Protein AF-X1V3V8-F1 (afdb_monomer_lite)

Organism: NCBI:txid412755

Sequence (177 aa):
MTIEHLKARINLYCPSCGARLSKTANFCPGCGKKIEKAVAKEKEQRRVRTLPVDPDTLDMISKYIDHGGPISINGKQILFGLTRERAWQIVKECAKRAGLGDLVNPETGRRHHVSPHKLRDAFAVHAVKLDDSGDGLRLLQEHLGHASFNTTAKYRKISGQESKEWYGKLWEDKDKP

Structure (mmCIF, N/CA/C/O backbone):
data_AF-X1V3V8-F1
#
_entry.id   AF-X1V3V8-F1
#
loop_
_atom_site.group_PDB
_atom_site.id
_atom_site.type_symbol
_atom_site.label_atom_id
_atom_site.label_alt_id
_atom_site.label_comp_id
_atom_site.label_asym_id
_atom_site.label_entity_id
_atom_site.label_seq_id
_atom_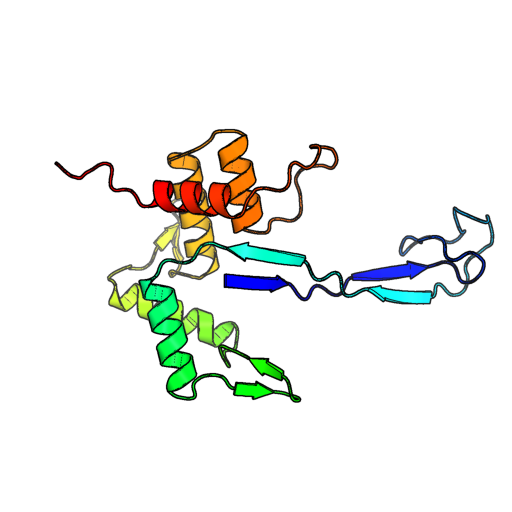site.pdbx_PDB_ins_code
_atom_site.Cartn_x
_atom_site.Cartn_y
_atom_site.Cartn_z
_atom_site.occupancy
_atom_site.B_iso_or_equiv
_atom_site.auth_seq_id
_atom_site.auth_comp_id
_atom_site.auth_asym_id
_atom_site.auth_atom_id
_atom_site.pdbx_PDB_model_num
ATOM 1 N N . MET A 1 1 ? -11.402 -3.093 -5.431 1.00 64.69 1 MET A N 1
ATOM 2 C CA . MET A 1 1 ? -11.134 -3.849 -4.183 1.00 64.69 1 MET A CA 1
ATOM 3 C C . MET A 1 1 ? -11.162 -2.895 -2.994 1.00 64.69 1 MET A C 1
ATOM 5 O O . MET A 1 1 ? -10.710 -1.763 -3.136 1.00 64.69 1 MET A O 1
ATOM 9 N N . THR A 1 2 ? -11.677 -3.326 -1.842 1.00 66.81 2 THR A N 1
ATOM 10 C CA . THR A 1 2 ? -11.728 -2.510 -0.618 1.00 66.81 2 THR A CA 1
ATOM 11 C C . THR A 1 2 ? -10.663 -2.983 0.367 1.00 66.81 2 THR A C 1
ATOM 13 O O . THR A 1 2 ? -10.635 -4.161 0.708 1.00 66.81 2 THR A O 1
ATOM 16 N N . ILE A 1 3 ? -9.786 -2.085 0.822 1.00 63.22 3 ILE A N 1
ATOM 17 C CA . ILE A 1 3 ? -8.770 -2.396 1.837 1.00 63.22 3 ILE A CA 1
ATOM 18 C C . ILE A 1 3 ? -9.195 -1.784 3.167 1.00 63.22 3 ILE A C 1
ATOM 20 O O . ILE A 1 3 ? -9.309 -0.561 3.294 1.00 63.22 3 ILE A O 1
ATOM 24 N N . GLU A 1 4 ? -9.383 -2.638 4.170 1.00 60.06 4 GLU A N 1
ATOM 25 C CA . GLU A 1 4 ? -9.671 -2.222 5.539 1.00 60.06 4 GLU A CA 1
ATOM 26 C C . GLU A 1 4 ? -8.379 -2.117 6.352 1.00 60.06 4 GLU A C 1
ATOM 28 O O . GLU A 1 4 ? -7.704 -3.107 6.634 1.00 60.06 4 GLU A O 1
ATOM 33 N N . HIS A 1 5 ? -8.024 -0.900 6.767 1.00 54.22 5 HIS A N 1
ATOM 34 C CA . HIS A 1 5 ? -6.960 -0.716 7.749 1.00 54.22 5 HIS A CA 1
ATOM 35 C C . HIS A 1 5 ? -7.533 -0.783 9.157 1.00 54.22 5 HIS A C 1
ATOM 37 O O . HIS A 1 5 ? -8.084 0.199 9.663 1.00 54.22 5 HIS A O 1
ATOM 43 N N . LEU A 1 6 ? -7.325 -1.921 9.813 1.00 52.41 6 LEU A N 1
ATOM 44 C CA . LEU A 1 6 ? -7.591 -2.094 11.236 1.00 52.41 6 LEU A CA 1
ATOM 45 C C . LEU A 1 6 ? -6.496 -1.382 12.043 1.00 52.41 6 LEU A C 1
ATOM 47 O O . LEU A 1 6 ? -5.531 -1.985 12.503 1.00 52.41 6 LEU A O 1
ATOM 51 N N . LYS A 1 7 ? -6.599 -0.056 12.170 1.00 51.25 7 LYS A N 1
ATOM 52 C CA . LYS A 1 7 ? -5.823 0.695 13.165 1.00 51.25 7 LYS A CA 1
ATOM 53 C C . LYS A 1 7 ? -6.728 1.001 14.345 1.00 51.25 7 LYS A C 1
ATOM 55 O O . LYS A 1 7 ? -7.543 1.922 14.289 1.00 51.25 7 LYS A O 1
ATOM 60 N N . ALA A 1 8 ? -6.539 0.259 15.428 1.00 53.94 8 ALA A N 1
ATOM 61 C CA . ALA A 1 8 ? -7.140 0.605 16.700 1.00 53.94 8 ALA A CA 1
ATOM 62 C C . ALA A 1 8 ? -6.487 1.895 17.214 1.00 53.94 8 ALA A C 1
ATOM 64 O O . ALA A 1 8 ? -5.275 1.961 17.437 1.00 53.94 8 ALA A O 1
ATOM 65 N N . ARG A 1 9 ? -7.276 2.967 17.342 1.00 60.09 9 ARG A N 1
ATOM 66 C CA . ARG A 1 9 ? -6.841 4.182 18.034 1.00 60.09 9 ARG A CA 1
ATOM 67 C C . ARG A 1 9 ? -7.543 4.225 19.378 1.00 60.09 9 ARG A C 1
ATOM 69 O O . ARG A 1 9 ? -8.763 4.366 19.454 1.00 60.09 9 ARG A O 1
ATOM 76 N N . ILE A 1 10 ? -6.748 4.146 20.436 1.00 68.69 10 ILE A N 1
ATOM 77 C CA . ILE A 1 10 ? -7.226 4.376 21.793 1.00 68.69 10 ILE A CA 1
ATOM 78 C C . ILE A 1 10 ? -7.418 5.882 21.952 1.00 68.69 10 ILE A C 1
ATOM 80 O O . ILE A 1 10 ? -6.457 6.651 21.894 1.00 68.69 10 ILE A O 1
ATOM 84 N N . ASN A 1 11 ? -8.668 6.304 22.120 1.00 78.38 11 ASN A N 1
ATOM 85 C CA . ASN A 1 11 ? -9.000 7.680 22.459 1.00 78.38 11 ASN A CA 1
ATOM 86 C C . ASN A 1 11 ? -9.349 7.739 23.945 1.00 78.38 11 ASN A C 1
ATOM 88 O O . ASN A 1 11 ? -10.189 6.977 24.420 1.00 78.38 11 ASN A O 1
ATOM 92 N N . LEU A 1 12 ? -8.700 8.646 24.670 1.00 84.19 12 LEU A N 1
ATOM 93 C CA . LEU A 1 12 ? -8.998 8.904 26.073 1.00 84.19 12 LEU A CA 1
ATOM 94 C C . LEU A 1 12 ? -10.114 9.942 26.172 1.00 84.19 12 LEU A C 1
ATOM 96 O O . LEU A 1 12 ? -10.113 10.930 25.432 1.00 84.19 12 LEU A O 1
ATOM 100 N N . TYR A 1 13 ? -11.051 9.719 27.087 1.00 85.19 13 TYR A N 1
ATOM 101 C CA . TYR A 1 13 ? -12.180 10.610 27.332 1.00 85.19 13 TYR A CA 1
ATOM 102 C C . TYR A 1 13 ? -12.341 10.911 28.823 1.00 85.19 13 TYR A C 1
ATOM 104 O O . TYR A 1 13 ? -12.041 10.079 29.684 1.00 85.19 13 TYR A O 1
ATOM 112 N N . CYS A 1 14 ? -12.815 12.120 29.123 1.00 85.06 14 CYS A N 1
ATOM 113 C CA . CYS A 1 14 ? -13.112 12.555 30.479 1.00 85.06 14 CYS A CA 1
ATOM 114 C C . CYS A 1 14 ? -14.337 11.802 31.025 1.00 85.06 14 CYS A C 1
ATOM 116 O O . CYS A 1 14 ? -15.390 11.857 30.388 1.00 85.06 14 CYS A O 1
ATOM 118 N N . PRO A 1 15 ? -14.262 11.185 32.218 1.00 83.75 15 PRO A N 1
ATOM 119 C CA . PRO A 1 15 ? -15.409 10.503 32.823 1.00 83.75 15 PRO A CA 1
ATOM 120 C C . PRO A 1 15 ? -16.572 11.440 33.166 1.00 83.75 15 PRO A C 1
ATOM 122 O O . PRO A 1 15 ? -17.719 11.019 33.170 1.00 83.75 15 PRO A O 1
ATOM 125 N N . SER A 1 16 ? -16.281 12.710 33.471 1.00 83.50 16 SER A N 1
ATOM 126 C CA . SER A 1 16 ? -17.303 13.672 33.908 1.00 83.50 16 SER A CA 1
ATOM 127 C C . SER A 1 16 ? -18.082 14.318 32.765 1.00 83.50 16 SER A C 1
ATOM 129 O O . SER A 1 16 ? -19.246 14.640 32.953 1.00 83.50 16 SER A O 1
ATOM 131 N N . CYS A 1 17 ? -17.455 14.576 31.615 1.00 87.06 17 CYS A N 1
ATOM 132 C CA . CYS A 1 17 ? -18.101 15.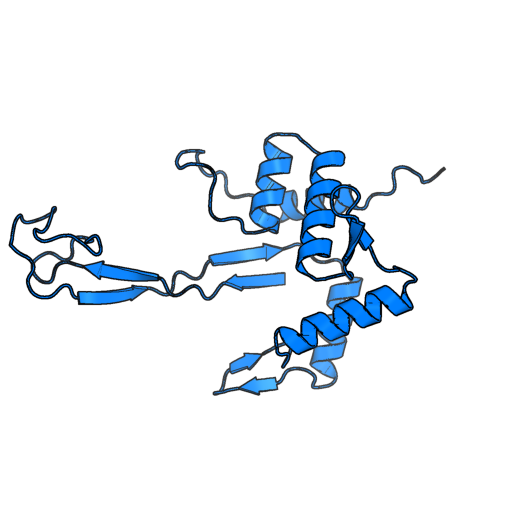327 30.528 1.00 87.06 17 CYS A CA 1
ATOM 133 C C . CYS A 1 17 ? -17.923 14.709 29.137 1.00 87.06 17 CYS A C 1
ATOM 135 O O . CYS A 1 17 ? -18.404 15.261 28.154 1.00 87.06 17 CYS A O 1
ATOM 137 N N . GLY A 1 18 ? -17.191 13.598 29.014 1.00 82.50 18 GLY A N 1
ATOM 138 C CA . GLY A 1 18 ? -16.952 12.944 27.728 1.00 82.50 18 GLY A CA 1
ATOM 139 C C . GLY A 1 18 ? -16.031 13.709 26.770 1.00 82.50 18 GLY A C 1
ATOM 140 O O . GLY A 1 18 ? -15.867 13.279 25.630 1.00 82.50 18 GLY A O 1
ATOM 141 N N . ALA A 1 19 ? -15.401 14.812 27.193 1.00 85.19 19 ALA A N 1
ATOM 142 C CA . ALA A 1 19 ? -14.431 15.531 26.367 1.00 85.19 19 ALA A CA 1
ATOM 143 C C . ALA A 1 19 ? -13.197 14.664 26.070 1.00 85.19 19 ALA A C 1
ATOM 145 O O . ALA A 1 19 ? -12.762 13.871 26.907 1.00 85.19 19 ALA A O 1
ATOM 146 N N . ARG A 1 20 ? -12.619 14.813 24.873 1.00 85.12 20 ARG A N 1
ATOM 147 C CA . ARG A 1 20 ? -11.421 14.066 24.464 1.00 85.12 20 ARG A CA 1
ATOM 148 C C . ARG A 1 20 ? -10.189 14.575 25.215 1.00 85.12 20 ARG A C 1
ATOM 150 O O . ARG A 1 20 ? -9.983 15.780 25.317 1.00 85.12 20 ARG A O 1
ATOM 157 N N . LEU A 1 21 ? -9.363 13.648 25.688 1.00 84.31 21 LEU A N 1
ATOM 158 C CA . LEU A 1 21 ? -8.165 13.919 26.477 1.00 84.31 21 LEU A CA 1
ATOM 159 C C . LEU A 1 21 ? -6.895 13.503 25.731 1.00 84.31 21 LEU A C 1
ATOM 161 O O . LEU A 1 21 ? -6.896 12.537 24.961 1.00 84.31 21 LEU A O 1
ATOM 165 N N . SER A 1 22 ? -5.800 14.223 25.978 1.00 79.81 22 SER A N 1
ATOM 166 C CA . SER A 1 22 ? -4.454 13.760 25.630 1.00 79.81 22 SER A CA 1
ATOM 167 C C . SER A 1 22 ? -3.967 12.736 26.665 1.00 79.81 22 SER A C 1
ATOM 169 O O . SER A 1 22 ? -4.497 12.658 27.773 1.00 79.81 22 SER A O 1
ATOM 171 N N . LYS A 1 23 ? -2.937 11.948 26.324 1.00 76.75 23 LYS A N 1
ATOM 172 C CA . LYS A 1 23 ? -2.336 10.967 27.253 1.00 76.75 23 LYS A CA 1
ATOM 173 C C . LYS A 1 23 ? -1.743 11.594 28.520 1.00 76.75 23 LYS A C 1
ATOM 175 O O . LYS A 1 23 ? -1.588 10.891 29.506 1.00 76.75 23 LYS A O 1
ATOM 180 N N . THR A 1 24 ? -1.415 12.881 28.481 1.00 80.12 24 THR A N 1
ATOM 181 C CA . THR A 1 24 ? -0.737 13.623 29.553 1.00 80.12 24 THR A CA 1
ATOM 182 C C . THR A 1 24 ? -1.641 14.653 30.239 1.00 80.12 24 THR A C 1
ATOM 184 O O . THR A 1 24 ? -1.160 15.465 31.025 1.00 80.12 24 THR A O 1
ATOM 187 N N . ALA A 1 25 ? -2.945 14.672 29.939 1.00 79.25 25 ALA A N 1
ATOM 188 C CA . ALA A 1 25 ? -3.861 15.658 30.505 1.00 79.25 25 ALA A CA 1
ATOM 189 C C . ALA A 1 25 ? -4.158 15.372 31.987 1.00 79.25 25 ALA A C 1
ATOM 191 O O . ALA A 1 25 ? -4.866 14.420 32.306 1.00 79.25 25 ALA A O 1
ATOM 192 N N . ASN A 1 26 ? -3.690 16.254 32.874 1.00 84.75 26 ASN A N 1
ATOM 193 C CA . ASN A 1 26 ? -4.033 16.232 34.303 1.00 84.75 26 ASN A CA 1
ATOM 194 C C . ASN A 1 26 ? -5.391 16.896 34.600 1.00 84.75 26 ASN A C 1
ATOM 196 O O . ASN A 1 26 ? -6.018 16.609 35.620 1.00 84.75 26 ASN A O 1
ATOM 200 N N . PHE A 1 27 ? -5.860 17.770 33.703 1.00 87.12 27 PHE A N 1
ATOM 201 C CA . PHE A 1 27 ? -7.130 18.489 33.809 1.00 87.12 27 PHE A CA 1
ATOM 202 C C . PHE A 1 27 ? -7.917 18.395 32.504 1.00 87.12 27 PHE A C 1
ATOM 204 O O . PHE A 1 27 ? -7.347 18.373 31.411 1.00 87.12 27 PHE A O 1
ATOM 211 N N . CYS A 1 28 ? -9.241 18.315 32.616 1.00 85.06 28 CYS A N 1
ATOM 212 C CA . CYS A 1 28 ? -10.117 18.206 31.462 1.00 85.06 28 CYS A CA 1
ATOM 213 C C . CYS A 1 28 ? -10.313 19.573 30.787 1.00 85.06 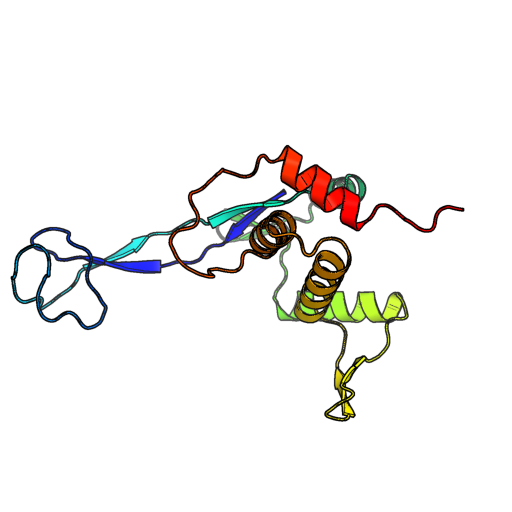28 CYS A C 1
ATOM 215 O O . CYS A 1 28 ? -10.837 20.475 31.435 1.00 85.06 28 CYS A O 1
ATOM 217 N N . PRO A 1 29 ? -10.034 19.724 29.478 1.00 85.56 29 PRO A N 1
ATOM 218 C CA . PRO A 1 29 ? -10.213 20.999 28.778 1.00 85.56 29 PRO A CA 1
ATOM 219 C C . PRO A 1 29 ? -11.687 21.400 28.610 1.00 85.56 29 PRO A C 1
ATOM 221 O O . PRO A 1 29 ? -11.980 22.574 28.444 1.00 85.56 29 PRO A O 1
ATOM 224 N N . GLY A 1 30 ? -12.620 20.440 28.652 1.00 85.50 30 GLY A N 1
ATOM 225 C CA . GLY A 1 30 ? -14.057 20.721 28.542 1.00 85.50 30 GLY A CA 1
ATOM 226 C C . GLY A 1 30 ? -14.718 21.193 29.842 1.00 85.50 30 GLY A C 1
ATOM 227 O O . GLY A 1 30 ? -15.518 22.116 29.814 1.00 85.50 30 GLY A O 1
ATOM 228 N N . CYS A 1 31 ? -14.407 20.562 30.982 1.00 89.88 31 CYS A N 1
ATOM 229 C CA . CYS A 1 31 ? -15.084 20.833 32.259 1.00 89.88 31 CYS A CA 1
ATOM 230 C C . CYS A 1 31 ? -14.159 21.286 33.399 1.00 89.88 31 CYS A C 1
ATOM 232 O O . CYS A 1 31 ? -14.617 21.409 34.531 1.00 89.88 31 CYS A O 1
ATOM 234 N N . GLY A 1 32 ? -12.857 21.455 33.152 1.00 84.00 32 GLY A N 1
ATOM 235 C CA . GLY A 1 32 ? -11.874 21.939 34.130 1.00 84.00 32 GLY A CA 1
ATOM 236 C C . GLY A 1 32 ? -11.524 20.974 35.272 1.00 84.00 32 GLY A C 1
ATOM 237 O O . GLY A 1 32 ? -10.581 21.229 36.015 1.00 84.00 32 GLY A O 1
ATOM 238 N N . LYS A 1 33 ? -12.234 19.849 35.429 1.00 86.31 33 LYS A N 1
ATOM 239 C CA . LYS A 1 33 ? -11.988 18.900 36.527 1.00 86.31 33 LYS A CA 1
ATOM 240 C C . LYS A 1 33 ? -10.645 18.183 36.382 1.00 86.31 33 LYS A C 1
ATOM 242 O O . LYS A 1 33 ? -10.237 17.825 35.273 1.00 86.31 33 LYS A O 1
ATOM 247 N N . LYS A 1 34 ? -10.000 17.919 37.522 1.00 85.94 34 LYS A N 1
ATOM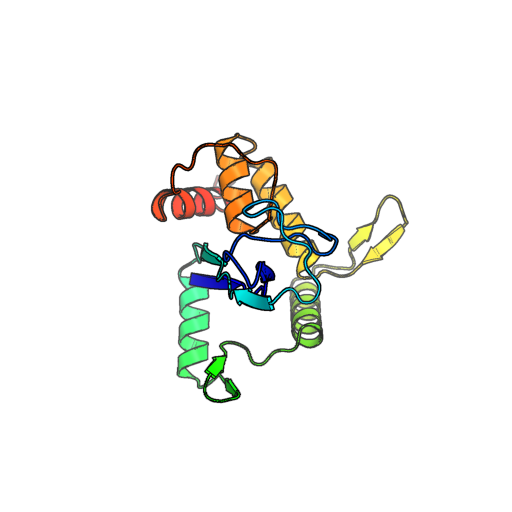 248 C CA . LYS A 1 34 ? -8.814 17.059 37.620 1.00 85.94 34 LYS A CA 1
ATOM 249 C C . LYS A 1 34 ? -9.171 15.635 37.184 1.00 85.94 34 LYS A C 1
ATOM 251 O O . LYS A 1 34 ? -10.232 15.123 37.539 1.00 85.94 34 LYS A O 1
ATOM 256 N N . ILE A 1 35 ? -8.311 15.013 36.384 1.00 82.12 35 ILE A N 1
ATOM 257 C CA . ILE A 1 35 ? -8.534 13.675 35.830 1.00 82.12 35 ILE A CA 1
ATOM 258 C C . ILE A 1 35 ? -7.639 12.690 36.572 1.00 82.12 35 ILE A C 1
ATOM 260 O O . ILE A 1 35 ? -6.428 12.700 36.392 1.00 82.12 35 ILE A O 1
ATOM 264 N N . GLU A 1 36 ? -8.237 11.823 37.385 1.00 74.31 36 GLU A N 1
ATOM 265 C CA . GLU A 1 36 ? -7.500 10.747 38.066 1.00 74.31 36 GLU A CA 1
ATOM 266 C C . GLU A 1 36 ? -7.515 9.440 37.264 1.00 74.31 36 GLU A C 1
ATOM 268 O O . GLU A 1 36 ? -6.528 8.711 37.232 1.00 74.31 36 GLU A O 1
ATOM 273 N N . LYS A 1 37 ? -8.625 9.152 36.568 1.00 71.75 37 LYS A N 1
ATOM 274 C CA . LYS A 1 37 ? -8.782 7.974 35.703 1.00 71.75 37 LYS A CA 1
ATOM 275 C C . LYS A 1 37 ? -9.469 8.373 34.402 1.00 71.75 37 LYS A C 1
ATOM 277 O O . LYS A 1 37 ? -10.679 8.565 34.368 1.00 71.75 37 LYS A O 1
ATOM 282 N N . ALA A 1 38 ? -8.706 8.523 33.323 1.00 75.62 38 ALA A N 1
ATOM 283 C CA . ALA A 1 38 ? -9.280 8.695 31.992 1.00 75.62 38 ALA A CA 1
ATOM 284 C C . ALA A 1 38 ? -9.831 7.354 31.486 1.00 75.62 38 ALA A C 1
ATOM 286 O O . ALA A 1 38 ? -9.168 6.324 31.612 1.00 75.62 38 ALA A O 1
ATOM 287 N N . VAL A 1 39 ? -11.020 7.360 30.877 1.00 74.31 39 VAL A N 1
ATOM 288 C CA . VAL A 1 39 ? -11.569 6.147 30.258 1.00 74.31 39 VAL A CA 1
ATOM 289 C C . VAL A 1 39 ? -11.013 6.036 28.846 1.00 74.31 39 VAL A C 1
ATOM 291 O O . VAL A 1 39 ? -11.257 6.889 27.987 1.00 74.31 39 VAL A O 1
ATOM 294 N N . ALA A 1 40 ? -10.247 4.975 28.612 1.00 70.06 40 ALA A N 1
ATOM 295 C CA . ALA A 1 40 ? -9.809 4.582 27.286 1.00 70.06 40 ALA A CA 1
ATOM 296 C C . ALA A 1 40 ? -10.978 3.929 26.553 1.00 70.06 40 ALA A C 1
ATOM 298 O O . ALA A 1 40 ? -11.436 2.855 26.933 1.00 70.06 40 ALA A O 1
ATOM 299 N N . LYS A 1 41 ? -11.459 4.575 25.489 1.00 67.88 41 LYS A N 1
ATOM 300 C CA . LYS A 1 41 ? -12.378 3.942 24.550 1.00 67.88 41 LYS A CA 1
ATOM 301 C C . LYS A 1 41 ? -11.603 3.591 23.295 1.00 67.88 41 LYS A C 1
ATOM 303 O O . LYS A 1 41 ? -11.069 4.466 22.605 1.00 67.88 41 LYS A O 1
ATOM 308 N N . GLU A 1 42 ? -11.550 2.303 22.999 1.00 58.59 42 GLU A N 1
ATOM 309 C CA . GLU A 1 42 ? -11.097 1.837 21.703 1.00 58.59 42 GLU A CA 1
ATOM 310 C C . GLU A 1 42 ? -12.135 2.280 20.669 1.00 58.59 42 GLU A C 1
ATOM 312 O O . GLU A 1 42 ? -13.296 1.868 20.696 1.00 58.59 42 GLU A O 1
ATOM 317 N N . LYS A 1 43 ? -11.750 3.215 19.797 1.00 58.16 43 LYS A N 1
ATOM 318 C CA . LYS A 1 43 ? -12.510 3.473 18.579 1.00 58.16 43 LYS A CA 1
ATOM 319 C C . LYS A 1 43 ? -11.762 2.797 17.451 1.00 58.16 43 LYS A C 1
ATOM 321 O O . LYS A 1 43 ? -10.677 3.233 17.060 1.00 58.16 43 LYS A O 1
ATOM 326 N N . GLU A 1 44 ? -12.377 1.758 16.909 1.00 54.06 44 GLU A N 1
ATOM 327 C CA . GLU A 1 44 ? -11.975 1.189 15.637 1.00 54.06 44 GLU A CA 1
ATOM 328 C C . GLU A 1 44 ? -12.300 2.222 14.546 1.00 54.06 44 GLU A C 1
ATOM 330 O O . GLU A 1 44 ? -13.421 2.322 14.050 1.00 54.06 44 GLU A O 1
ATOM 335 N N . GLN A 1 45 ? -11.338 3.089 14.221 1.00 55.50 45 GLN A N 1
ATOM 336 C CA . GLN A 1 45 ? -11.453 3.931 13.035 1.00 55.50 45 GLN A CA 1
ATOM 337 C C . GLN A 1 45 ? -11.074 3.078 11.832 1.00 55.50 45 GLN A C 1
ATOM 339 O O . GLN A 1 45 ? -9.901 2.994 11.466 1.00 55.50 45 GLN A O 1
ATOM 344 N N . ARG A 1 46 ? -12.081 2.457 11.216 1.00 56.09 46 ARG A N 1
ATOM 345 C CA . ARG A 1 46 ? -11.916 1.739 9.953 1.00 56.09 46 ARG A CA 1
ATOM 346 C C . ARG A 1 46 ? -11.646 2.758 8.856 1.00 56.09 46 ARG A C 1
ATOM 348 O O . ARG A 1 46 ? -12.551 3.443 8.385 1.00 56.09 46 ARG A O 1
ATOM 355 N N . ARG A 1 47 ? -10.376 2.900 8.479 1.00 62.84 47 ARG A N 1
ATOM 356 C CA . ARG A 1 47 ? -10.024 3.601 7.244 1.00 62.84 47 ARG A CA 1
ATOM 357 C C . ARG A 1 47 ? -10.223 2.613 6.114 1.00 62.84 47 ARG A C 1
ATOM 359 O O . ARG A 1 47 ? -9.406 1.714 5.919 1.00 62.84 47 ARG A O 1
ATOM 366 N N . VAL A 1 48 ? -11.353 2.777 5.449 1.00 67.06 48 VAL A N 1
ATOM 367 C CA . VAL A 1 48 ? -11.731 2.019 4.268 1.00 67.06 48 VAL A CA 1
ATOM 368 C C . VAL A 1 48 ? -11.304 2.832 3.061 1.00 67.06 48 V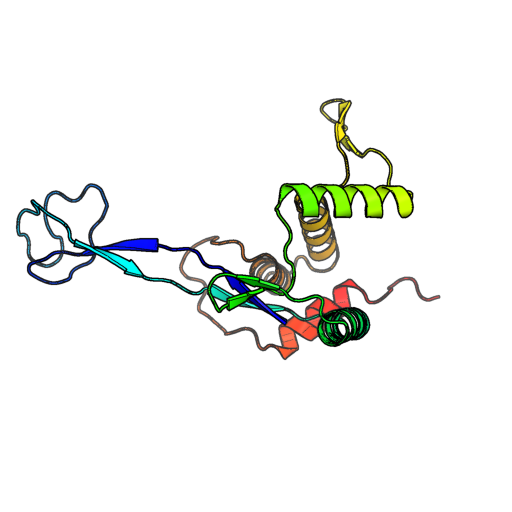AL A C 1
ATOM 370 O O . VAL A 1 48 ? -11.667 4.002 2.951 1.00 67.06 48 VAL A O 1
ATOM 373 N N . ARG A 1 49 ? -10.537 2.214 2.170 1.00 73.81 49 ARG A N 1
ATOM 374 C CA . ARG A 1 49 ? -10.183 2.803 0.878 1.00 73.81 49 ARG A CA 1
ATOM 375 C C . ARG A 1 49 ? -10.502 1.831 -0.235 1.00 73.81 49 ARG A C 1
ATOM 377 O O . ARG A 1 49 ? -10.358 0.619 -0.071 1.00 73.81 49 ARG A O 1
ATOM 384 N N . THR A 1 50 ? -10.946 2.385 -1.352 1.00 79.12 50 THR A N 1
ATOM 385 C CA . THR A 1 50 ? -11.263 1.618 -2.553 1.00 79.12 50 THR A CA 1
ATOM 386 C C . THR A 1 50 ? -10.144 1.841 -3.549 1.00 79.12 50 THR A C 1
ATOM 388 O O . THR A 1 50 ? -9.861 2.986 -3.891 1.00 79.12 50 THR A O 1
ATOM 391 N N . LEU A 1 51 ? -9.514 0.758 -3.994 1.00 85.50 51 LEU A N 1
ATOM 392 C CA . LEU A 1 51 ? -8.502 0.803 -5.041 1.00 85.50 51 LEU A CA 1
ATOM 393 C C . LEU A 1 51 ? -9.051 0.190 -6.332 1.00 85.50 51 LEU A C 1
ATOM 395 O O . LEU A 1 51 ? -9.740 -0.846 -6.263 1.00 85.50 51 LEU A O 1
ATOM 399 N N . PRO A 1 52 ? -8.757 0.805 -7.491 1.00 87.44 52 PRO A N 1
ATOM 400 C CA . PRO A 1 52 ? -8.910 0.129 -8.764 1.00 87.44 52 PRO A CA 1
ATOM 401 C C . PRO A 1 52 ? -7.953 -1.064 -8.806 1.00 87.44 52 PRO A C 1
ATOM 403 O O . PRO A 1 52 ? -6.848 -1.019 -8.271 1.00 87.44 52 PRO A O 1
ATOM 406 N N . VAL A 1 53 ? -8.429 -2.150 -9.396 1.00 88.31 53 VAL A N 1
ATOM 407 C CA . VAL A 1 53 ? -7.670 -3.376 -9.642 1.00 88.31 53 VAL A CA 1
ATOM 408 C C . VAL A 1 53 ? -8.017 -3.783 -11.065 1.00 88.31 53 VAL A C 1
ATOM 410 O O . VAL A 1 53 ? -9.179 -3.636 -11.462 1.00 88.31 53 VAL A O 1
ATOM 413 N N . ASP A 1 54 ? -7.024 -4.214 -11.834 1.00 87.81 54 ASP A N 1
ATOM 414 C CA . ASP A 1 54 ? -7.248 -4.666 -13.201 1.00 87.81 54 ASP A CA 1
ATOM 415 C C . ASP A 1 54 ? -8.127 -5.939 -13.246 1.00 87.81 54 ASP A C 1
ATOM 417 O O . ASP A 1 54 ? -8.231 -6.671 -12.252 1.00 87.81 54 ASP A O 1
ATOM 421 N N . PRO A 1 55 ? -8.817 -6.189 -14.374 1.00 88.94 55 PRO A N 1
ATOM 422 C CA . PRO A 1 55 ? -9.701 -7.343 -14.510 1.00 88.94 55 PRO A CA 1
ATOM 423 C C . PRO A 1 55 ? -8.988 -8.687 -14.327 1.00 88.94 55 PRO A C 1
ATOM 425 O O . PRO A 1 55 ? -9.560 -9.586 -13.716 1.00 88.94 55 PRO A O 1
ATOM 428 N N . ASP A 1 56 ? -7.744 -8.808 -14.794 1.00 91.88 56 ASP A N 1
ATOM 429 C CA . ASP A 1 56 ? -6.981 -10.060 -14.752 1.00 91.88 56 ASP A CA 1
ATOM 430 C C . ASP A 1 56 ? -6.649 -10.460 -13.308 1.00 91.88 56 ASP A C 1
ATOM 432 O O . ASP A 1 56 ? -6.834 -11.605 -12.899 1.00 91.88 56 ASP A O 1
ATOM 436 N N . THR A 1 57 ? -6.237 -9.499 -12.485 1.00 91.75 57 THR A N 1
ATOM 437 C CA . THR A 1 57 ? -5.982 -9.685 -11.056 1.00 91.75 57 THR A CA 1
ATOM 438 C C . THR A 1 57 ? -7.271 -10.022 -10.311 1.00 91.75 57 THR A C 1
ATOM 440 O O . THR A 1 57 ? -7.257 -10.854 -9.400 1.00 91.75 57 THR A O 1
ATOM 443 N N . LEU A 1 58 ? -8.403 -9.411 -10.682 1.00 92.31 58 LEU A N 1
ATOM 444 C CA . LEU A 1 58 ? -9.704 -9.764 -10.104 1.00 92.31 58 LEU A CA 1
ATOM 445 C C . LEU A 1 58 ? -10.112 -11.199 -10.455 1.00 92.31 58 LEU A C 1
ATOM 447 O O . LEU A 1 58 ? -10.587 -11.912 -9.571 1.00 92.31 58 LEU A O 1
ATOM 451 N N . ASP A 1 59 ? -9.882 -11.639 -11.691 1.00 95.62 59 ASP A N 1
ATOM 452 C CA . ASP A 1 59 ? -10.119 -13.019 -12.122 1.00 95.62 59 ASP A CA 1
ATOM 453 C C . ASP A 1 59 ? -9.219 -14.012 -11.366 1.00 95.62 59 ASP A C 1
ATOM 455 O O . ASP A 1 59 ? -9.704 -15.021 -10.850 1.00 95.62 59 ASP A O 1
ATOM 459 N N . MET A 1 60 ? -7.931 -13.694 -11.181 1.00 95.31 60 MET A N 1
ATOM 460 C CA . MET A 1 60 ? -7.022 -14.513 -10.366 1.00 95.31 60 MET A CA 1
ATOM 461 C C . MET A 1 60 ? -7.504 -14.648 -8.917 1.00 95.31 60 MET A C 1
ATOM 463 O O . MET A 1 60 ? -7.455 -15.740 -8.348 1.00 95.31 60 MET A O 1
ATOM 467 N N . ILE A 1 61 ? -7.986 -13.555 -8.316 1.00 93.75 61 ILE A N 1
ATOM 468 C CA . ILE A 1 61 ? -8.545 -13.573 -6.959 1.00 93.75 61 ILE A CA 1
ATOM 469 C C . ILE A 1 61 ? -9.840 -14.393 -6.916 1.00 93.75 61 ILE A C 1
ATOM 471 O O . ILE A 1 61 ? -10.005 -15.182 -5.988 1.00 93.75 61 ILE A O 1
ATOM 475 N N . SER A 1 62 ? -10.733 -14.245 -7.903 1.00 94.50 62 SER A N 1
ATOM 476 C CA . SER A 1 62 ? -11.976 -15.027 -7.982 1.00 94.50 62 SER A CA 1
ATOM 477 C C . SER A 1 62 ? -11.669 -16.516 -8.044 1.00 94.50 62 SER A C 1
ATOM 479 O O . SER A 1 62 ? -12.118 -17.268 -7.186 1.00 94.50 62 SER A O 1
ATOM 481 N N . LYS A 1 63 ? -10.789 -16.926 -8.967 1.00 96.19 63 LYS A N 1
ATOM 482 C CA . LYS A 1 63 ? -10.337 -18.316 -9.077 1.00 96.19 63 LYS A CA 1
ATOM 483 C C . LYS A 1 63 ? -9.750 -18.802 -7.761 1.00 96.19 63 LYS A C 1
ATOM 485 O O . LYS A 1 63 ? -10.087 -19.888 -7.310 1.00 96.19 63 LYS A O 1
ATOM 490 N N . TYR A 1 64 ? -8.902 -18.016 -7.109 1.00 94.31 64 TYR A N 1
ATOM 491 C CA . TYR A 1 64 ? -8.339 -18.401 -5.818 1.00 94.31 64 TYR A CA 1
ATOM 492 C C . TYR A 1 64 ? -9.418 -18.637 -4.740 1.00 94.31 64 TYR A C 1
ATOM 494 O O . TYR A 1 64 ? -9.306 -19.585 -3.961 1.00 94.31 64 TYR A O 1
ATOM 502 N N . ILE A 1 65 ? -10.469 -17.811 -4.710 1.00 93.88 65 ILE A N 1
ATOM 503 C CA . ILE A 1 65 ? -11.617 -17.983 -3.808 1.00 93.88 65 ILE A CA 1
ATOM 504 C C . ILE A 1 65 ? -12.386 -19.264 -4.145 1.00 93.88 65 ILE A C 1
ATOM 506 O O . ILE A 1 65 ? -12.635 -20.069 -3.249 1.00 93.88 65 ILE A O 1
ATOM 510 N N . ASP A 1 66 ? -12.692 -19.480 -5.423 1.00 94.25 66 ASP A N 1
ATOM 511 C CA . ASP A 1 66 ? -13.481 -20.620 -5.904 1.00 94.25 66 ASP A CA 1
ATOM 512 C C . ASP A 1 66 ? -12.784 -21.966 -5.648 1.00 94.25 66 ASP A C 1
ATOM 514 O O . ASP A 1 66 ? -13.437 -22.973 -5.384 1.00 94.25 66 ASP A O 1
ATOM 518 N N . HIS A 1 67 ? -11.448 -21.981 -5.643 1.00 94.75 67 HIS A N 1
ATOM 519 C CA . HIS A 1 67 ? -10.643 -23.163 -5.313 1.00 94.75 67 HIS A CA 1
ATOM 520 C C . HIS A 1 67 ? -10.434 -23.368 -3.798 1.00 94.75 67 HIS A C 1
ATOM 522 O O . HIS A 1 67 ? -9.620 -24.199 -3.397 1.00 94.75 67 HIS A O 1
ATOM 528 N N . GLY A 1 68 ? -11.142 -22.624 -2.939 1.00 91.06 68 GLY A N 1
ATOM 529 C CA . GLY A 1 68 ? -11.084 -22.792 -1.483 1.00 91.06 68 GLY A CA 1
ATOM 530 C C . GLY A 1 68 ? -9.837 -22.197 -0.824 1.00 91.06 68 GLY A C 1
ATOM 531 O O . GLY A 1 68 ? -9.451 -22.625 0.261 1.00 91.06 68 GLY A O 1
ATOM 532 N N . GLY A 1 69 ? -9.190 -21.222 -1.466 1.00 89.88 69 GLY A N 1
ATOM 533 C CA . GLY A 1 69 ? -8.013 -20.541 -0.931 1.00 89.88 69 GLY A CA 1
ATOM 534 C C . GLY A 1 69 ? -8.224 -19.788 0.398 1.00 89.88 69 GLY A C 1
ATOM 535 O O . GLY A 1 69 ? -7.357 -19.898 1.273 1.00 89.88 69 GLY A O 1
ATOM 536 N N . PRO A 1 70 ? -9.323 -19.023 0.580 1.00 92.69 70 PRO A N 1
ATOM 537 C CA . PRO A 1 70 ? -9.581 -18.275 1.805 1.00 92.69 70 PRO A CA 1
ATOM 538 C C . PRO A 1 70 ? -9.636 -19.167 3.043 1.00 92.69 70 PRO A C 1
ATOM 540 O O . PRO A 1 70 ? -10.161 -20.279 3.011 1.00 92.69 70 PRO A O 1
ATOM 543 N N . ILE A 1 71 ? -9.137 -18.647 4.164 1.00 91.75 71 ILE A N 1
ATOM 544 C CA . ILE A 1 71 ? -9.119 -19.370 5.437 1.00 91.75 71 ILE A CA 1
ATOM 545 C C . ILE A 1 71 ? -10.015 -18.701 6.474 1.00 91.75 71 ILE A C 1
ATOM 547 O O . ILE A 1 71 ? -10.110 -17.476 6.547 1.00 91.75 71 ILE A O 1
ATOM 551 N N . SER A 1 72 ? -10.634 -19.509 7.333 1.00 90.00 72 SER A N 1
ATOM 552 C CA . SER A 1 72 ? -11.439 -19.017 8.452 1.00 90.00 72 SER A CA 1
ATOM 553 C C . SER A 1 72 ? -10.603 -18.977 9.730 1.00 90.00 72 SER A C 1
ATOM 555 O O . SER A 1 72 ? -10.133 -20.011 10.201 1.00 90.00 72 SER A O 1
ATOM 557 N N . ILE A 1 73 ? -10.423 -17.788 10.309 1.00 84.88 73 ILE A N 1
ATOM 558 C CA . ILE A 1 73 ? -9.778 -17.599 11.615 1.00 84.88 73 ILE A CA 1
ATOM 559 C C . ILE A 1 73 ? -10.762 -16.878 12.536 1.00 84.88 73 ILE A C 1
ATOM 561 O O . ILE A 1 73 ? -11.211 -15.775 12.227 1.00 84.88 73 ILE A O 1
ATOM 565 N N . ASN A 1 74 ? -11.093 -17.478 13.685 1.00 83.25 74 ASN A N 1
ATOM 566 C CA . ASN A 1 74 ? -12.013 -16.907 14.682 1.00 83.25 74 ASN A CA 1
ATOM 567 C C . ASN A 1 74 ? -13.370 -16.468 14.088 1.00 83.25 74 ASN A C 1
ATOM 569 O O . ASN A 1 74 ? -13.880 -15.395 14.409 1.00 83.25 74 ASN A O 1
ATOM 573 N N . GLY A 1 75 ? -13.924 -17.265 13.167 1.00 85.19 75 GLY A N 1
ATOM 574 C CA . GLY A 1 75 ? -15.190 -16.968 12.487 1.00 85.19 75 GLY A CA 1
ATOM 575 C C . GLY A 1 75 ? -15.114 -15.856 11.433 1.00 85.19 75 GLY A C 1
ATOM 576 O O . GLY A 1 75 ? -16.142 -15.487 10.871 1.00 85.19 75 GLY A O 1
ATOM 577 N N . LYS A 1 76 ? -13.921 -15.317 11.144 1.00 82.88 76 LYS A N 1
ATOM 578 C CA . LYS A 1 76 ? -13.689 -14.342 10.072 1.00 82.88 76 LYS A CA 1
ATOM 579 C C . LYS A 1 76 ? -12.960 -14.999 8.905 1.00 82.88 76 LYS A C 1
ATOM 581 O O . LYS A 1 76 ? -11.925 -15.633 9.094 1.00 82.88 76 LYS A O 1
ATOM 586 N N . GLN A 1 77 ? -13.482 -14.789 7.701 1.00 85.62 77 GLN A N 1
ATOM 587 C CA . GLN A 1 77 ? -12.825 -15.188 6.459 1.00 85.62 77 GLN A CA 1
ATOM 588 C C . GLN A 1 77 ? -11.681 -14.225 6.134 1.00 85.62 77 GLN A C 1
ATOM 590 O O . GLN A 1 77 ? -11.863 -13.006 6.117 1.00 85.62 77 GLN A O 1
ATOM 595 N N . ILE A 1 78 ? -10.498 -14.775 5.883 1.00 88.88 78 ILE A N 1
ATOM 596 C CA . ILE A 1 78 ? -9.292 -14.048 5.500 1.00 88.88 78 ILE A CA 1
ATOM 597 C C . ILE A 1 78 ? -8.897 -14.515 4.107 1.00 88.88 78 ILE A C 1
ATOM 599 O O . ILE A 1 78 ? -8.729 -15.710 3.879 1.00 88.88 78 ILE A O 1
ATOM 603 N N . LEU A 1 79 ? -8.713 -13.554 3.196 1.00 90.75 79 LEU A N 1
ATOM 604 C CA . LEU A 1 79 ? -8.381 -13.850 1.805 1.00 90.75 79 LEU A CA 1
ATOM 605 C C . LEU A 1 79 ? -7.063 -14.619 1.705 1.00 90.75 79 LEU A C 1
ATOM 607 O O . LEU A 1 79 ? -7.034 -15.675 1.110 1.00 90.75 79 LEU A O 1
ATOM 611 N N . PHE A 1 80 ? -5.991 -14.145 2.341 1.00 91.31 80 PHE A N 1
ATOM 612 C CA . PHE A 1 80 ? -4.706 -14.844 2.334 1.00 91.31 80 PHE A CA 1
ATOM 613 C C . PHE A 1 80 ? -4.264 -15.170 3.757 1.00 91.31 80 PHE A C 1
ATOM 615 O O . PHE A 1 80 ? -3.998 -14.267 4.551 1.00 91.31 80 PHE A O 1
ATOM 622 N N . GLY A 1 81 ? -4.116 -16.456 4.067 1.00 87.88 81 GLY A N 1
ATOM 623 C CA . GLY A 1 81 ? -3.585 -16.946 5.342 1.00 87.88 81 GLY A CA 1
ATOM 624 C C . GLY A 1 81 ? -2.075 -16.783 5.507 1.00 87.88 81 GLY A C 1
ATOM 625 O O . GLY A 1 81 ? -1.392 -17.719 5.912 1.00 87.88 81 GLY A O 1
ATOM 626 N N . LEU A 1 82 ? -1.530 -15.627 5.130 1.00 89.31 82 LEU A N 1
ATOM 627 C CA . LEU A 1 82 ? -0.092 -15.397 5.050 1.00 89.31 82 LEU A CA 1
ATOM 628 C C . LEU A 1 82 ? 0.407 -14.553 6.220 1.00 89.31 82 LEU A C 1
ATOM 630 O O . LEU A 1 82 ? -0.144 -13.499 6.536 1.00 89.31 82 LEU A O 1
ATOM 634 N N . THR A 1 83 ? 1.526 -14.976 6.808 1.00 90.31 83 THR A N 1
ATOM 635 C CA . THR A 1 83 ? 2.323 -14.100 7.670 1.00 90.31 83 THR A CA 1
ATOM 636 C C . THR A 1 83 ? 3.059 -13.064 6.823 1.00 90.31 83 THR A C 1
ATOM 638 O O . THR A 1 83 ? 3.297 -13.254 5.624 1.00 90.31 83 THR A O 1
ATOM 641 N N . ARG A 1 84 ? 3.473 -11.960 7.449 1.00 88.06 84 ARG A N 1
ATOM 642 C CA . ARG A 1 84 ? 4.253 -10.909 6.780 1.00 88.06 84 ARG A CA 1
ATOM 643 C C . ARG A 1 84 ? 5.562 -11.462 6.214 1.00 88.06 84 ARG A C 1
ATOM 645 O O . ARG A 1 84 ? 5.943 -11.133 5.095 1.00 88.06 84 ARG A O 1
ATOM 652 N N . GLU A 1 85 ? 6.232 -12.311 6.983 1.00 91.12 85 GLU A N 1
ATOM 653 C CA . GLU A 1 85 ? 7.491 -12.951 6.616 1.00 91.12 85 GLU A CA 1
ATOM 654 C C . GLU A 1 85 ? 7.290 -13.867 5.402 1.00 91.12 85 GLU A C 1
ATOM 656 O O . GLU A 1 85 ? 8.095 -13.840 4.469 1.00 91.12 85 GLU A O 1
ATOM 661 N N . ARG A 1 86 ? 6.174 -14.609 5.351 1.00 93.19 86 ARG A N 1
ATOM 662 C CA . ARG A 1 86 ? 5.845 -15.452 4.198 1.00 93.19 86 ARG A CA 1
ATOM 663 C C . ARG A 1 86 ? 5.521 -14.630 2.954 1.00 93.19 86 ARG A C 1
ATOM 665 O O . ARG A 1 86 ? 6.016 -14.953 1.878 1.00 93.19 86 ARG A O 1
ATOM 672 N N . ALA A 1 87 ? 4.750 -13.552 3.091 1.00 91.94 87 ALA A N 1
ATOM 673 C CA . ALA A 1 87 ? 4.476 -12.639 1.983 1.00 91.94 87 ALA A CA 1
ATOM 674 C C . ALA A 1 87 ? 5.774 -12.039 1.410 1.00 91.94 87 ALA A C 1
ATOM 676 O O . ALA A 1 87 ? 5.933 -11.942 0.194 1.00 91.94 87 ALA A O 1
ATOM 677 N N . TRP A 1 88 ? 6.738 -11.704 2.273 1.00 91.38 88 TRP A N 1
ATOM 678 C CA . TRP A 1 88 ? 8.051 -11.215 1.849 1.00 91.38 88 TRP A CA 1
ATOM 679 C C . TRP A 1 88 ? 8.838 -12.255 1.045 1.00 91.38 88 TRP A C 1
ATOM 681 O O . TRP A 1 88 ? 9.381 -11.930 -0.010 1.00 91.38 88 TRP A O 1
ATOM 691 N N . GLN A 1 89 ? 8.856 -13.509 1.506 1.00 91.94 89 GLN A N 1
ATOM 692 C CA . GLN A 1 89 ? 9.491 -14.613 0.782 1.00 91.94 89 GLN A CA 1
ATOM 693 C C . GLN A 1 89 ? 8.861 -14.835 -0.596 1.00 91.94 89 GLN A C 1
ATOM 695 O O . GLN A 1 89 ? 9.592 -14.999 -1.568 1.00 91.94 89 GLN A O 1
ATOM 700 N N . ILE A 1 90 ? 7.526 -14.804 -0.688 1.00 93.88 90 ILE A N 1
ATOM 701 C CA . ILE A 1 90 ? 6.805 -14.957 -1.959 1.00 93.88 90 ILE A CA 1
ATOM 702 C C . ILE A 1 90 ? 7.215 -13.850 -2.933 1.00 93.88 90 ILE A C 1
ATOM 704 O O . ILE A 1 90 ? 7.610 -14.147 -4.056 1.00 93.88 90 ILE A O 1
ATOM 708 N N . VAL A 1 91 ? 7.204 -12.586 -2.496 1.00 92.94 91 VAL A N 1
ATOM 709 C CA . VAL A 1 91 ? 7.610 -11.453 -3.344 1.00 92.94 91 VAL A CA 1
ATOM 710 C C . VAL A 1 91 ? 9.063 -11.578 -3.800 1.00 92.94 91 VAL A C 1
ATOM 712 O O . VAL A 1 91 ? 9.356 -11.342 -4.970 1.00 92.94 91 VAL A O 1
ATOM 715 N N . LYS A 1 92 ? 9.970 -11.984 -2.904 1.00 90.44 92 LYS A N 1
ATOM 716 C CA . LYS A 1 92 ? 11.380 -12.207 -3.242 1.00 90.44 92 LYS A CA 1
ATOM 717 C C . LYS A 1 92 ? 11.544 -13.303 -4.303 1.00 90.44 92 LYS A C 1
ATOM 719 O O . LYS A 1 92 ? 12.321 -13.127 -5.238 1.00 90.44 92 LYS A O 1
ATOM 724 N N . GLU A 1 93 ? 10.813 -14.408 -4.180 1.00 91.94 93 GLU A N 1
ATOM 725 C CA . GLU A 1 93 ? 10.877 -15.508 -5.146 1.00 91.94 93 GLU A CA 1
ATOM 726 C C . GLU A 1 93 ? 10.264 -15.119 -6.497 1.00 91.94 93 GLU A C 1
ATOM 728 O O . GLU A 1 93 ? 10.847 -15.392 -7.544 1.00 91.94 93 GLU A O 1
ATOM 733 N N . CYS A 1 94 ? 9.130 -14.412 -6.494 1.00 94.12 94 CYS A N 1
ATOM 734 C CA . CYS A 1 94 ? 8.539 -13.853 -7.709 1.00 94.12 94 CYS A CA 1
ATOM 735 C C . CYS A 1 94 ? 9.517 -12.923 -8.435 1.00 94.12 94 CYS A C 1
ATOM 737 O O . CYS A 1 94 ? 9.683 -13.042 -9.645 1.00 94.12 94 CYS A O 1
ATOM 739 N N . ALA A 1 95 ? 10.207 -12.046 -7.701 1.00 91.94 95 ALA A N 1
ATOM 740 C CA . ALA A 1 95 ? 11.212 -11.155 -8.270 1.00 91.94 95 ALA A CA 1
ATOM 741 C C . ALA A 1 95 ? 12.368 -11.929 -8.917 1.00 91.94 95 ALA A C 1
ATOM 743 O O . ALA A 1 95 ? 12.724 -11.656 -10.061 1.00 91.94 95 ALA A O 1
ATOM 744 N N . LYS A 1 96 ? 12.888 -12.953 -8.231 1.00 90.19 96 LYS A N 1
ATOM 745 C CA . LYS A 1 96 ? 13.940 -13.820 -8.771 1.00 90.19 96 LYS A CA 1
ATOM 746 C C . LYS A 1 96 ? 13.497 -14.519 -10.060 1.00 90.19 96 LYS A C 1
ATOM 748 O O . LYS A 1 96 ? 14.239 -14.519 -11.037 1.00 90.19 96 LYS A O 1
ATOM 753 N N . ARG A 1 97 ? 12.285 -15.085 -10.079 1.00 92.88 97 ARG A N 1
ATOM 754 C CA . ARG A 1 97 ? 11.702 -15.742 -11.264 1.00 92.88 97 ARG A CA 1
ATOM 755 C C . ARG A 1 97 ? 11.485 -14.776 -12.428 1.00 92.88 97 ARG A C 1
ATOM 757 O O . ARG A 1 97 ? 11.603 -15.188 -13.573 1.00 92.88 97 ARG A O 1
ATOM 764 N N . ALA A 1 98 ? 11.203 -13.511 -12.131 1.00 92.69 98 ALA A N 1
ATOM 765 C CA . ALA A 1 98 ? 11.083 -12.443 -13.118 1.00 92.69 98 ALA A CA 1
ATOM 766 C C . ALA A 1 98 ? 12.441 -11.877 -13.583 1.00 92.69 98 ALA A C 1
ATOM 768 O O . ALA A 1 98 ? 12.467 -10.913 -14.340 1.00 92.69 98 ALA A O 1
ATOM 769 N N . GLY A 1 99 ? 13.572 -12.426 -13.120 1.00 89.88 99 GLY A N 1
ATOM 770 C CA . GLY A 1 99 ? 14.907 -11.930 -13.468 1.00 89.88 99 GLY A CA 1
ATOM 771 C C . GLY A 1 99 ? 15.295 -10.620 -12.773 1.00 89.88 99 GLY A C 1
ATOM 772 O O . GLY A 1 99 ? 16.308 -10.018 -13.122 1.00 89.88 99 GLY A O 1
ATOM 773 N N . LEU A 1 100 ? 14.530 -10.175 -11.771 1.00 86.62 100 LEU A N 1
ATOM 774 C CA . LEU A 1 100 ? 14.879 -9.015 -10.953 1.00 86.62 100 LEU A CA 1
ATOM 775 C C . LEU A 1 100 ? 15.947 -9.438 -9.935 1.00 86.62 100 LEU A C 1
ATOM 777 O O . LEU A 1 100 ? 15.655 -10.105 -8.940 1.00 86.62 100 LEU A O 1
ATOM 781 N N . GLY A 1 101 ? 17.200 -9.084 -10.226 1.00 76.44 101 GLY A N 1
ATOM 782 C CA . GLY A 1 101 ? 18.355 -9.381 -9.380 1.00 76.44 101 GLY A CA 1
ATOM 783 C C . GLY A 1 101 ? 18.405 -8.572 -8.078 1.00 76.44 101 GLY A C 1
ATOM 784 O O . GLY A 1 101 ? 17.479 -7.845 -7.713 1.00 76.44 101 GLY A O 1
ATOM 785 N N . ASP A 1 102 ? 19.528 -8.694 -7.370 1.00 80.88 102 ASP A N 1
ATOM 786 C CA . ASP A 1 102 ? 19.792 -7.881 -6.184 1.00 80.88 102 ASP A CA 1
ATOM 787 C C . ASP A 1 102 ? 19.906 -6.401 -6.566 1.00 80.88 102 ASP A C 1
ATOM 789 O O . ASP A 1 102 ? 20.703 -6.012 -7.419 1.00 80.88 102 ASP A O 1
ATOM 793 N N . LEU A 1 103 ? 19.129 -5.565 -5.886 1.00 78.38 103 LEU A N 1
ATOM 794 C CA . LEU A 1 103 ? 19.204 -4.117 -5.982 1.00 78.38 103 LEU A CA 1
ATOM 795 C C . LEU A 1 103 ? 20.407 -3.638 -5.170 1.00 78.38 103 LEU A C 1
ATOM 797 O O . LEU A 1 103 ? 20.470 -3.855 -3.960 1.00 78.38 103 LEU A O 1
ATOM 801 N N . VAL A 1 104 ? 21.356 -2.963 -5.809 1.00 77.81 104 VAL A N 1
ATOM 802 C CA . VAL A 1 104 ? 22.490 -2.349 -5.110 1.00 77.81 104 VAL A CA 1
ATOM 803 C C . VAL A 1 104 ? 22.137 -0.906 -4.789 1.00 77.81 104 VAL A C 1
ATOM 805 O O . VAL A 1 104 ? 21.779 -0.137 -5.678 1.00 77.81 104 VAL A O 1
ATOM 808 N N . ASN A 1 105 ? 22.218 -0.529 -3.516 1.00 73.81 105 ASN A N 1
ATOM 809 C CA . ASN A 1 105 ? 22.120 0.871 -3.135 1.00 73.81 105 ASN A CA 1
ATOM 810 C C . ASN A 1 105 ? 23.412 1.592 -3.583 1.00 73.81 105 ASN A C 1
ATOM 812 O O . ASN A 1 105 ? 24.487 1.208 -3.120 1.00 73.81 105 ASN A O 1
ATOM 816 N N . PRO A 1 106 ? 23.330 2.617 -4.450 1.00 73.25 106 PRO A N 1
ATOM 817 C CA . PRO A 1 106 ? 24.512 3.265 -5.020 1.00 73.25 106 PRO A CA 1
ATOM 818 C C . PRO A 1 106 ? 25.328 4.067 -3.996 1.00 73.25 106 PRO A C 1
ATOM 820 O O . PRO A 1 106 ? 26.533 4.203 -4.161 1.00 73.25 106 PRO A O 1
ATOM 823 N N . GLU A 1 107 ? 24.706 4.555 -2.922 1.00 77.25 107 GLU A N 1
ATOM 824 C CA . GLU A 1 107 ? 25.371 5.366 -1.891 1.00 77.25 107 GLU A CA 1
ATOM 825 C C . GLU A 1 107 ? 26.095 4.507 -0.848 1.00 77.25 107 GLU A C 1
ATOM 827 O O . GLU A 1 107 ? 27.124 4.897 -0.305 1.00 77.25 107 GLU A O 1
ATOM 832 N N . THR A 1 108 ? 25.552 3.328 -0.543 1.00 82.06 108 THR A N 1
ATOM 833 C CA . THR A 1 108 ? 26.057 2.464 0.540 1.00 82.06 108 THR A CA 1
ATOM 834 C C . THR A 1 108 ? 26.706 1.175 0.044 1.00 82.06 108 THR A C 1
ATOM 836 O O . THR A 1 108 ? 27.242 0.415 0.849 1.00 82.06 108 THR A O 1
ATOM 839 N N . GLY A 1 109 ? 26.595 0.866 -1.252 1.00 81.06 109 GLY A N 1
ATOM 840 C CA . GLY A 1 109 ? 27.029 -0.400 -1.853 1.00 81.06 109 GLY A CA 1
ATOM 841 C C . GLY A 1 109 ? 26.264 -1.633 -1.356 1.00 81.06 109 GLY A C 1
ATOM 842 O O . GLY A 1 109 ? 26.578 -2.761 -1.739 1.00 81.06 109 GLY A O 1
ATOM 843 N N . ARG A 1 110 ? 25.259 -1.458 -0.486 1.00 80.00 110 ARG A N 1
ATOM 844 C CA . ARG A 1 110 ? 24.533 -2.572 0.128 1.00 80.00 110 ARG A CA 1
ATOM 845 C C . ARG A 1 110 ? 23.603 -3.225 -0.880 1.00 80.00 110 ARG A C 1
ATOM 847 O O . ARG A 1 110 ? 22.814 -2.554 -1.546 1.00 80.00 110 ARG A O 1
ATOM 854 N N . ARG A 1 111 ? 23.664 -4.555 -0.937 1.00 79.50 111 ARG A N 1
ATOM 855 C CA . ARG A 1 111 ? 22.718 -5.371 -1.696 1.00 79.50 111 ARG A CA 1
ATOM 856 C C . ARG A 1 111 ? 21.415 -5.512 -0.924 1.00 79.50 111 ARG A C 1
ATOM 858 O O . ARG A 1 111 ? 21.403 -5.852 0.258 1.00 79.50 111 ARG A O 1
ATOM 865 N N . HIS A 1 112 ? 20.318 -5.279 -1.619 1.00 78.88 112 HIS A N 1
ATOM 866 C CA . HIS A 1 112 ? 18.961 -5.436 -1.139 1.00 78.88 112 HIS A CA 1
ATOM 867 C C . HIS A 1 112 ? 18.176 -6.292 -2.126 1.00 78.88 112 HIS A C 1
ATOM 869 O O . HIS A 1 112 ? 18.386 -6.230 -3.330 1.00 78.88 112 HIS A O 1
ATOM 875 N N . HIS A 1 113 ? 17.224 -7.067 -1.624 1.00 83.44 113 HIS A N 1
ATOM 876 C CA . HIS A 1 113 ? 16.294 -7.788 -2.486 1.00 83.44 113 HIS A CA 1
ATOM 877 C C . HIS A 1 113 ? 15.045 -6.947 -2.759 1.00 83.44 113 HIS A C 1
ATOM 879 O O . HIS A 1 113 ? 14.709 -6.025 -2.003 1.00 83.44 113 HIS A O 1
ATOM 885 N N . VAL A 1 114 ? 14.310 -7.317 -3.807 1.00 89.81 114 VAL A N 1
ATOM 886 C CA . VAL A 1 114 ? 12.948 -6.825 -4.017 1.00 89.81 114 VAL A CA 1
ATOM 887 C C . VAL A 1 114 ? 12.086 -7.184 -2.803 1.00 89.81 114 VAL A C 1
ATOM 889 O O . VAL A 1 114 ? 12.189 -8.265 -2.224 1.00 89.81 114 VAL A O 1
ATOM 892 N N . SER A 1 115 ? 11.254 -6.237 -2.382 1.00 88.69 115 SER A N 1
ATOM 893 C CA . SER A 1 115 ? 10.381 -6.362 -1.218 1.00 88.69 115 SER A CA 1
ATOM 894 C C . SER A 1 115 ? 9.081 -5.589 -1.445 1.00 88.69 115 SER A C 1
ATOM 896 O O . SER A 1 115 ? 9.077 -4.665 -2.259 1.00 88.69 115 SER A O 1
ATOM 898 N N . PRO A 1 116 ? 7.998 -5.872 -0.695 1.00 89.94 116 PRO A N 1
ATOM 899 C CA . PRO A 1 116 ? 6.749 -5.120 -0.793 1.00 89.94 116 PRO A CA 1
ATOM 900 C C . PRO A 1 116 ? 6.938 -3.609 -0.608 1.00 89.94 116 PRO A C 1
ATOM 902 O O . PRO A 1 116 ? 6.310 -2.823 -1.308 1.00 89.94 116 PRO A O 1
ATOM 905 N N . HIS A 1 117 ? 7.835 -3.190 0.295 1.00 86.00 117 HIS A N 1
ATOM 906 C CA . HIS A 1 117 ? 8.144 -1.770 0.488 1.00 86.00 117 HIS A CA 1
ATOM 907 C C . HIS A 1 117 ? 8.811 -1.170 -0.751 1.00 86.00 117 HIS A C 1
ATOM 909 O O . HIS A 1 117 ? 8.413 -0.105 -1.200 1.00 86.00 117 HIS A O 1
ATOM 915 N N . LYS A 1 118 ? 9.782 -1.871 -1.347 1.00 87.25 118 LYS A N 1
ATOM 916 C CA . LYS A 1 118 ? 10.467 -1.390 -2.554 1.00 87.25 118 LYS A CA 1
ATOM 917 C C . LYS A 1 118 ? 9.555 -1.349 -3.775 1.00 87.25 118 LYS A C 1
ATOM 919 O O . LYS A 1 118 ? 9.654 -0.410 -4.550 1.00 87.25 118 LYS A O 1
ATOM 924 N N . LEU A 1 119 ? 8.643 -2.310 -3.916 1.00 90.31 119 LEU A N 1
ATOM 925 C CA . LEU A 1 119 ? 7.616 -2.272 -4.962 1.00 90.31 119 LEU A CA 1
ATOM 926 C C . LEU A 1 119 ? 6.680 -1.073 -4.782 1.00 90.31 119 LEU A C 1
ATOM 928 O O . LEU A 1 119 ? 6.354 -0.390 -5.746 1.00 90.31 119 LEU A O 1
ATOM 932 N N . ARG A 1 120 ? 6.297 -0.773 -3.537 1.00 90.75 120 ARG A N 1
ATOM 933 C CA . ARG A 1 120 ? 5.504 0.415 -3.212 1.00 90.75 120 ARG A CA 1
ATOM 934 C C . ARG A 1 120 ? 6.256 1.717 -3.508 1.00 90.75 120 ARG A C 1
ATOM 936 O O . ARG A 1 120 ? 5.651 2.634 -4.053 1.00 90.75 120 ARG A O 1
ATOM 943 N N . ASP A 1 121 ? 7.543 1.797 -3.170 1.00 88.19 121 ASP A N 1
ATOM 944 C CA . ASP A 1 121 ? 8.384 2.959 -3.484 1.00 88.19 121 ASP A CA 1
ATOM 945 C C . ASP A 1 121 ? 8.505 3.145 -5.001 1.00 88.19 121 ASP A C 1
ATOM 947 O O . ASP A 1 121 ? 8.338 4.251 -5.504 1.00 88.19 121 ASP A O 1
ATOM 951 N N . ALA A 1 122 ? 8.744 2.055 -5.737 1.00 90.06 122 ALA A N 1
ATOM 952 C CA . ALA A 1 122 ? 8.825 2.071 -7.193 1.00 90.06 122 ALA A CA 1
ATOM 953 C C . ALA A 1 122 ? 7.512 2.551 -7.825 1.00 90.06 122 ALA A C 1
ATOM 955 O O . ALA A 1 122 ? 7.546 3.402 -8.708 1.00 90.06 122 ALA A O 1
ATOM 956 N N . PHE A 1 123 ? 6.364 2.082 -7.323 1.00 91.94 123 PHE A N 1
ATOM 957 C CA . PHE A 1 123 ? 5.052 2.580 -7.738 1.00 91.94 123 PHE A CA 1
ATOM 958 C C . PHE A 1 123 ? 4.897 4.083 -7.475 1.00 91.94 123 PHE A C 1
ATOM 960 O O . PHE A 1 123 ? 4.444 4.810 -8.351 1.00 91.94 123 PHE A O 1
ATOM 967 N N . ALA A 1 124 ? 5.310 4.567 -6.300 1.00 91.56 124 ALA A N 1
ATOM 968 C CA . ALA A 1 124 ? 5.237 5.989 -5.976 1.00 91.56 124 ALA A CA 1
ATOM 969 C C . ALA A 1 124 ? 6.112 6.836 -6.912 1.00 91.56 124 ALA A C 1
ATOM 971 O O . ALA A 1 124 ? 5.651 7.846 -7.433 1.00 91.56 124 ALA A O 1
ATOM 972 N N . VAL A 1 125 ? 7.350 6.404 -7.163 1.00 91.00 125 VAL A N 1
ATOM 973 C CA . VAL A 1 125 ? 8.265 7.083 -8.092 1.00 91.00 125 VAL A CA 1
ATOM 974 C C . VAL A 1 125 ? 7.712 7.073 -9.516 1.00 91.00 125 VAL A C 1
ATOM 976 O O . VAL A 1 125 ? 7.759 8.101 -10.183 1.00 91.00 125 VAL A O 1
ATOM 979 N N . HIS A 1 126 ? 7.177 5.942 -9.981 1.00 92.38 126 HIS A N 1
ATOM 980 C CA . HIS A 1 126 ? 6.554 5.819 -11.302 1.00 92.38 126 HIS A CA 1
ATOM 981 C C . HIS A 1 126 ? 5.367 6.773 -11.460 1.00 92.38 126 HIS A C 1
ATOM 983 O O . HIS A 1 126 ? 5.318 7.542 -12.414 1.00 92.38 126 HIS A O 1
ATOM 989 N N . ALA A 1 127 ? 4.465 6.791 -10.477 1.00 92.19 127 ALA A N 1
ATOM 990 C CA . ALA A 1 127 ? 3.300 7.666 -10.486 1.00 92.19 127 ALA A CA 1
ATOM 991 C C . ALA A 1 127 ? 3.687 9.150 -10.520 1.00 92.19 127 ALA A C 1
ATOM 993 O O . ALA A 1 127 ? 3.165 9.887 -11.347 1.00 92.19 127 ALA A O 1
ATOM 994 N N . VAL A 1 128 ? 4.644 9.576 -9.685 1.00 92.19 128 VAL A N 1
ATOM 995 C CA . VAL A 1 128 ? 5.120 10.972 -9.673 1.00 92.19 128 VAL A CA 1
ATOM 996 C C . VAL A 1 128 ? 5.811 11.346 -10.984 1.00 92.19 128 VAL A C 1
ATOM 998 O O . VAL A 1 128 ? 5.641 12.459 -11.459 1.00 92.19 128 VAL A O 1
ATOM 1001 N N . LYS A 1 129 ? 6.574 10.434 -11.597 1.00 91.75 129 LYS A N 1
ATOM 1002 C CA . LYS A 1 129 ? 7.212 10.694 -12.898 1.00 91.75 129 LYS A CA 1
ATOM 1003 C C . LYS A 1 129 ? 6.203 10.921 -14.025 1.00 91.75 129 LYS A C 1
ATOM 1005 O O . LYS A 1 129 ? 6.522 11.636 -14.969 1.00 91.75 129 LYS A O 1
ATOM 1010 N N . LEU A 1 130 ? 5.040 10.276 -13.958 1.00 92.00 130 LEU A N 1
ATOM 1011 C CA . LEU A 1 130 ? 3.999 10.390 -14.979 1.00 92.00 130 LEU A CA 1
ATOM 1012 C C . LEU A 1 130 ? 3.027 11.543 -14.717 1.00 92.00 130 LEU A C 1
ATOM 1014 O O . LEU A 1 130 ? 2.522 12.128 -15.675 1.00 92.00 130 LEU A O 1
ATOM 1018 N N . ASP A 1 131 ? 2.755 11.845 -13.449 1.00 89.69 131 ASP A N 1
ATOM 1019 C CA . ASP A 1 131 ? 1.801 12.865 -13.024 1.00 89.69 131 ASP A CA 1
ATOM 1020 C C . ASP A 1 131 ? 2.208 13.461 -11.664 1.00 89.69 131 ASP A C 1
ATOM 1022 O O . ASP A 1 131 ? 1.828 12.973 -10.594 1.00 89.69 131 ASP A O 1
ATOM 1026 N N . ASP A 1 132 ? 2.990 14.539 -11.712 1.00 89.38 132 ASP A N 1
ATOM 1027 C CA . ASP A 1 132 ? 3.409 15.335 -10.553 1.00 89.38 132 ASP A CA 1
ATOM 1028 C C . ASP A 1 132 ? 2.439 16.486 -10.231 1.00 89.38 132 ASP A C 1
ATOM 1030 O O . ASP A 1 132 ? 2.721 17.323 -9.365 1.00 89.38 132 ASP A O 1
ATOM 1034 N N . SER A 1 133 ? 1.269 16.518 -10.882 1.00 90.31 133 SER A N 1
ATOM 1035 C CA . SER A 1 133 ? 0.245 17.521 -10.614 1.00 90.31 133 SER A CA 1
ATOM 1036 C C . SER A 1 133 ? -0.274 17.423 -9.176 1.00 90.31 133 SER A C 1
ATOM 1038 O O . SER A 1 133 ? -0.262 16.367 -8.537 1.00 90.31 133 SER A O 1
ATOM 1040 N N . GLY A 1 134 ? -0.801 18.533 -8.647 1.00 87.25 134 GLY A N 1
ATOM 1041 C CA . GLY A 1 134 ? -1.380 18.553 -7.299 1.00 87.25 134 GLY A CA 1
ATOM 1042 C C . GLY A 1 134 ? -2.506 17.525 -7.107 1.00 87.25 134 GLY A C 1
ATOM 1043 O O . GLY A 1 134 ? -2.635 16.948 -6.025 1.00 87.25 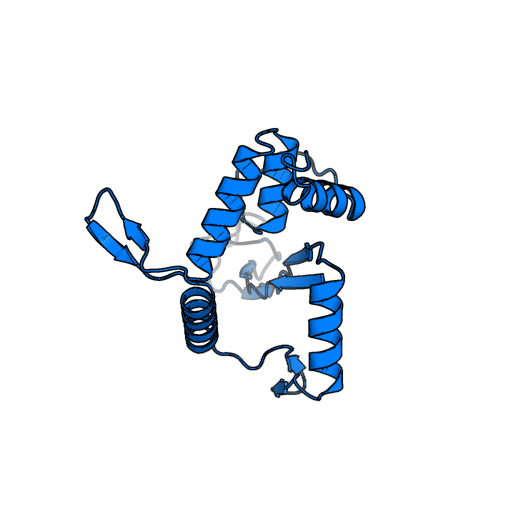134 GLY A O 1
ATOM 1044 N N . ASP A 1 135 ? -3.284 17.252 -8.158 1.00 86.69 135 ASP A N 1
ATOM 1045 C CA . ASP A 1 135 ? -4.320 16.218 -8.145 1.00 86.69 135 ASP A CA 1
ATOM 1046 C C . ASP A 1 135 ? -3.745 14.799 -8.250 1.00 86.69 135 ASP A C 1
ATOM 1048 O O . ASP A 1 135 ? -4.177 13.922 -7.496 1.00 86.69 135 ASP A O 1
ATOM 1052 N N . GLY A 1 136 ? -2.725 14.580 -9.084 1.00 88.50 136 GLY A N 1
ATOM 1053 C CA . GLY A 1 136 ? -2.006 13.306 -9.178 1.00 88.50 136 GLY A CA 1
ATOM 1054 C C . GLY A 1 136 ? -1.360 12.895 -7.854 1.00 88.50 136 GLY A C 1
ATOM 1055 O O . GLY A 1 136 ? -1.562 11.780 -7.365 1.00 88.50 136 GLY A O 1
ATOM 1056 N N . LEU A 1 137 ? -0.680 13.827 -7.181 1.00 88.69 137 LEU A N 1
ATOM 1057 C CA . LEU A 1 137 ? -0.083 13.595 -5.861 1.00 88.69 137 LEU A CA 1
ATOM 1058 C C . LEU A 1 137 ? -1.132 13.255 -4.795 1.00 88.69 137 LEU A C 1
ATOM 1060 O O . LEU A 1 137 ? -0.891 12.427 -3.911 1.00 88.69 137 LEU A O 1
ATOM 1064 N N . ARG A 1 138 ? -2.312 13.870 -4.874 1.00 84.50 138 ARG A N 1
ATOM 1065 C CA . ARG A 1 138 ? -3.439 13.596 -3.976 1.00 84.50 138 ARG A CA 1
ATOM 1066 C C . ARG A 1 138 ? -4.018 12.197 -4.210 1.00 84.50 138 ARG A C 1
ATOM 1068 O O . ARG A 1 138 ? -4.280 11.483 -3.240 1.00 84.50 138 ARG A O 1
ATOM 1075 N N . LEU A 1 139 ? -4.171 11.785 -5.469 1.00 87.38 139 LEU A N 1
ATOM 1076 C CA . LEU A 1 139 ? -4.615 10.439 -5.854 1.00 87.38 139 LEU A CA 1
ATOM 1077 C C . LEU A 1 139 ? -3.609 9.368 -5.416 1.00 87.38 139 LEU A C 1
ATOM 1079 O O . LEU A 1 139 ? -3.996 8.373 -4.797 1.00 87.38 139 LEU A O 1
ATOM 1083 N N . LEU A 1 140 ? -2.315 9.620 -5.621 1.00 88.75 140 LEU A N 1
ATOM 1084 C CA . LEU A 1 140 ? -1.239 8.752 -5.153 1.00 88.75 140 LEU A CA 1
ATOM 1085 C C . LEU A 1 140 ? -1.270 8.572 -3.629 1.00 88.75 140 LEU A C 1
ATOM 1087 O O . LEU A 1 140 ? -1.139 7.452 -3.128 1.00 88.75 140 LEU A O 1
ATOM 1091 N N . GLN A 1 141 ? -1.481 9.649 -2.867 1.00 84.62 141 GLN A N 1
ATOM 1092 C CA . GLN A 1 141 ? -1.582 9.568 -1.407 1.00 84.62 141 GLN A CA 1
ATOM 1093 C C . GLN A 1 141 ? -2.751 8.692 -0.943 1.00 84.62 141 GLN A C 1
ATOM 1095 O O . GLN A 1 141 ? -2.572 7.903 -0.009 1.00 84.62 141 GLN A O 1
ATOM 1100 N N . GLU A 1 142 ? -3.909 8.783 -1.600 1.00 82.88 142 GLU A N 1
ATOM 1101 C CA . GLU A 1 142 ? -5.075 7.936 -1.315 1.00 82.88 142 GLU A CA 1
ATOM 1102 C C . GLU A 1 142 ? -4.770 6.455 -1.623 1.00 82.88 142 GLU A C 1
ATOM 1104 O O . GLU A 1 142 ? -4.992 5.566 -0.788 1.00 82.88 142 GLU A O 1
ATOM 1109 N N . HIS A 1 143 ? -4.146 6.190 -2.778 1.00 85.44 143 HIS A N 1
ATOM 1110 C CA . HIS A 1 143 ? -3.708 4.854 -3.206 1.00 85.44 143 HIS A CA 1
ATOM 1111 C C . HIS A 1 143 ? -2.691 4.216 -2.263 1.00 85.44 143 HIS A C 1
ATOM 1113 O O . HIS A 1 143 ? -2.736 3.016 -1.981 1.00 85.44 143 HIS A O 1
ATOM 1119 N N . LEU A 1 144 ? -1.789 5.018 -1.707 1.00 84.31 144 LEU A N 1
ATOM 1120 C CA . LEU A 1 144 ? -0.784 4.571 -0.754 1.00 84.31 144 LEU A CA 1
ATOM 1121 C C . LEU A 1 144 ? -1.320 4.530 0.688 1.00 84.31 144 LEU A C 1
ATOM 1123 O O . LEU A 1 144 ? -0.836 3.745 1.510 1.00 84.31 144 LEU A O 1
ATOM 1127 N N . GLY A 1 145 ? -2.344 5.312 1.017 1.00 74.38 145 GLY A N 1
ATOM 1128 C CA . GLY A 1 145 ? -2.906 5.392 2.364 1.00 74.38 145 GLY A CA 1
ATOM 1129 C C . GLY A 1 145 ? -1.978 6.099 3.356 1.00 74.38 145 GLY A C 1
ATOM 1130 O O . GLY A 1 145 ? -1.970 5.756 4.545 1.00 74.38 145 GLY A O 1
ATOM 1131 N N . HIS A 1 146 ? -1.162 7.054 2.885 1.00 68.81 146 HIS A N 1
ATOM 1132 C CA . HIS A 1 146 ? -0.324 7.863 3.771 1.00 68.81 146 HIS A CA 1
ATOM 1133 C C . HIS A 1 146 ? -1.210 8.743 4.659 1.00 68.81 146 HIS A C 1
ATOM 1135 O O . HIS A 1 146 ? -2.029 9.534 4.202 1.00 68.81 146 HIS A O 1
ATOM 1141 N N . ALA A 1 147 ? -1.068 8.576 5.973 1.00 46.62 147 ALA A N 1
ATOM 1142 C CA . ALA A 1 147 ? -1.697 9.451 6.944 1.00 46.62 147 ALA A CA 1
ATOM 1143 C C . ALA A 1 147 ? -0.854 10.730 7.057 1.00 46.62 147 ALA A C 1
ATOM 1145 O O . ALA A 1 147 ? 0.103 10.736 7.824 1.00 46.62 147 ALA A O 1
ATOM 1146 N N . SER A 1 148 ? -1.264 11.767 6.322 1.00 43.00 148 SER A N 1
ATOM 1147 C CA . SER A 1 148 ? -0.863 13.182 6.438 1.00 43.00 148 SER A CA 1
ATOM 1148 C C . SER A 1 148 ? 0.221 13.689 5.479 1.00 43.00 148 SER A C 1
ATOM 1150 O O . SER A 1 148 ? 1.371 13.276 5.556 1.00 43.00 148 SER A O 1
ATOM 1152 N N . PHE A 1 149 ? -0.127 14.756 4.754 1.00 31.50 149 PHE A N 1
ATOM 1153 C CA . PHE A 1 149 ? 0.453 16.077 5.008 1.00 31.50 149 PHE A CA 1
ATOM 1154 C C . PHE A 1 149 ? -0.696 17.074 5.247 1.00 31.50 149 PHE A C 1
ATOM 1156 O O . PHE A 1 149 ? -1.616 17.155 4.447 1.00 31.50 149 PHE A O 1
ATOM 1163 N N . ASN A 1 150 ? -0.668 17.741 6.403 1.00 31.83 150 ASN A N 1
ATOM 1164 C CA . ASN A 1 150 ? -1.500 18.863 6.856 1.00 31.83 150 ASN A CA 1
ATOM 1165 C C . ASN A 1 150 ? -3.026 18.858 6.601 1.00 31.83 150 ASN A C 1
ATOM 1167 O O . ASN A 1 150 ? -3.554 19.022 5.507 1.00 31.83 150 ASN A O 1
ATOM 1171 N N . THR A 1 151 ? -3.736 18.796 7.731 1.00 37.88 151 THR A N 1
ATOM 1172 C CA . THR A 1 151 ? -4.988 19.505 8.019 1.00 37.88 151 THR A CA 1
ATOM 1173 C C . THR A 1 151 ? -5.227 20.720 7.113 1.00 37.88 151 THR A C 1
ATOM 1175 O O . THR A 1 151 ? -4.397 21.626 7.066 1.00 37.88 151 THR A O 1
ATOM 1178 N N . THR A 1 152 ? -6.423 20.780 6.515 1.00 37.41 152 THR A N 1
ATOM 1179 C CA . THR A 1 152 ? -6.993 21.910 5.745 1.00 37.41 152 THR A CA 1
ATOM 1180 C C . THR A 1 152 ? -6.729 21.969 4.232 1.00 37.41 152 THR A C 1
ATOM 1182 O O . THR A 1 152 ? -6.679 23.051 3.663 1.00 37.41 152 THR A O 1
ATOM 1185 N N . ALA A 1 153 ? -6.726 20.831 3.532 1.00 33.84 153 ALA A N 1
ATOM 1186 C CA . ALA A 1 153 ? -7.254 20.797 2.163 1.00 33.84 153 ALA A CA 1
ATOM 1187 C C . ALA A 1 153 ? -8.704 20.288 2.214 1.00 33.84 153 ALA A C 1
ATOM 1189 O O . ALA A 1 153 ? -8.968 19.141 2.577 1.00 33.84 153 ALA A O 1
ATOM 1190 N N . LYS A 1 154 ? -9.658 21.185 1.945 1.00 37.59 154 LYS A N 1
ATOM 1191 C CA . LYS A 1 154 ? -11.101 20.913 1.865 1.00 37.59 154 LYS A CA 1
ATOM 1192 C C . LYS A 1 154 ? -11.368 19.677 0.994 1.00 37.59 154 LYS A C 1
ATOM 1194 O O . LYS A 1 154 ? -10.981 19.627 -0.167 1.00 37.59 154 LYS A O 1
ATOM 1199 N N . TYR A 1 155 ? -12.058 18.697 1.573 1.00 40.84 155 TYR A N 1
ATOM 1200 C CA . TYR A 1 155 ? -12.440 17.440 0.937 1.00 40.84 155 TYR A CA 1
ATOM 1201 C C . TYR A 1 155 ? -13.354 17.664 -0.277 1.00 40.84 155 TYR A C 1
ATOM 1203 O O . TYR A 1 155 ? -14.541 17.941 -0.113 1.00 40.84 155 TYR A O 1
ATOM 1211 N N . ARG A 1 156 ? -12.846 17.404 -1.484 1.00 48.69 156 ARG A N 1
ATOM 1212 C CA . ARG A 1 156 ? -13.656 16.760 -2.525 1.00 48.69 156 ARG A CA 1
ATOM 1213 C C . ARG A 1 156 ? -13.394 15.263 -2.409 1.00 48.69 156 ARG A C 1
ATOM 1215 O O . ARG A 1 156 ? -12.259 14.820 -2.574 1.00 48.69 156 ARG A O 1
ATOM 1222 N N . LYS A 1 157 ? -14.426 14.485 -2.074 1.00 55.97 157 LYS A N 1
ATOM 1223 C CA . LYS A 1 157 ? -14.354 13.021 -2.132 1.00 55.97 157 LYS A CA 1
ATOM 1224 C C . LYS A 1 157 ? -13.995 12.655 -3.572 1.00 55.97 157 LYS A C 1
ATOM 1226 O O . LYS A 1 157 ? -14.763 12.974 -4.476 1.00 55.97 157 LYS A O 1
ATOM 1231 N N . ILE A 1 158 ? -12.825 12.052 -3.770 1.00 60.53 158 ILE A N 1
ATOM 1232 C CA . ILE A 1 158 ? -12.419 11.533 -5.080 1.00 60.53 158 ILE A CA 1
ATOM 1233 C C . ILE A 1 158 ? -13.486 10.539 -5.509 1.00 60.53 158 ILE A C 1
ATOM 1235 O O . ILE A 1 158 ? -13.870 9.662 -4.727 1.00 60.53 158 ILE A O 1
ATOM 1239 N N . SER A 1 159 ? -14.004 10.704 -6.722 1.00 67.94 159 SER A N 1
ATOM 1240 C CA . SER A 1 159 ? -14.928 9.714 -7.263 1.00 67.94 159 SER A CA 1
ATOM 1241 C C . SER A 1 159 ? -14.156 8.425 -7.563 1.00 67.94 159 SER A C 1
ATOM 1243 O O . SER A 1 159 ? -13.002 8.466 -7.985 1.00 67.94 159 SER A O 1
ATOM 1245 N N . GLY A 1 160 ? -14.774 7.257 -7.362 1.00 77.06 160 GLY A N 1
ATOM 1246 C CA . GLY A 1 160 ? -14.124 5.983 -7.710 1.00 77.06 160 GLY A CA 1
ATOM 1247 C C . GLY A 1 160 ? -13.685 5.927 -9.181 1.00 77.06 160 GLY A C 1
ATOM 1248 O O . GLY A 1 160 ? -12.689 5.284 -9.497 1.00 77.06 160 GLY A O 1
ATOM 1249 N N . GLN A 1 161 ? -14.390 6.661 -10.046 1.00 81.81 161 GLN A N 1
ATOM 1250 C CA . GLN A 1 161 ? -14.097 6.794 -11.467 1.00 81.81 161 GLN A CA 1
ATOM 1251 C C . GLN A 1 161 ? -12.798 7.571 -11.728 1.00 81.81 161 GLN A C 1
ATOM 1253 O O . GLN A 1 161 ? -11.926 7.061 -12.419 1.00 81.81 161 GLN A O 1
ATOM 1258 N N . GLU A 1 162 ? -12.619 8.737 -11.101 1.00 83.75 162 GLU A N 1
ATOM 1259 C CA . GLU A 1 162 ? -11.397 9.557 -11.207 1.00 83.75 162 GLU A CA 1
ATOM 1260 C C . GLU A 1 162 ? -10.151 8.769 -10.764 1.00 83.75 162 GLU A C 1
ATOM 1262 O O . GLU A 1 162 ? -9.125 8.776 -11.436 1.00 83.75 162 GLU A O 1
ATOM 1267 N N . SER A 1 163 ? -10.269 8.001 -9.673 1.00 85.00 163 SER A N 1
ATOM 1268 C CA . SER A 1 163 ? -9.200 7.113 -9.193 1.00 85.00 163 SER A CA 1
ATOM 1269 C C . SER A 1 163 ? -8.875 5.982 -10.174 1.00 85.00 163 SER A C 1
ATOM 1271 O O . SER A 1 163 ? -7.706 5.642 -10.362 1.00 85.00 163 SER A O 1
ATOM 1273 N N . LYS A 1 164 ? -9.901 5.400 -10.811 1.00 87.50 164 LYS A N 1
ATOM 1274 C CA . LYS A 1 164 ? -9.746 4.331 -11.805 1.00 87.50 164 LYS A CA 1
ATOM 1275 C C . LYS A 1 164 ? -9.084 4.841 -13.083 1.00 87.50 164 LYS A C 1
ATOM 1277 O O . LYS A 1 164 ? -8.163 4.198 -13.572 1.00 87.50 164 LYS A O 1
ATOM 1282 N N . GLU A 1 165 ? -9.540 5.976 -13.600 1.00 89.88 165 GLU A N 1
ATOM 1283 C CA . GLU A 1 165 ? -8.994 6.601 -14.808 1.00 89.88 165 GLU A CA 1
ATOM 1284 C C . GLU A 1 165 ? -7.540 7.015 -14.610 1.00 89.88 165 GLU A C 1
ATOM 1286 O O . GLU A 1 165 ? -6.692 6.700 -15.439 1.00 89.88 165 GLU A O 1
ATOM 1291 N N . TRP A 1 166 ? -7.229 7.661 -13.485 1.00 91.50 166 TRP A N 1
ATOM 1292 C CA . TRP A 1 166 ? -5.856 8.028 -13.154 1.00 91.50 166 TRP A CA 1
ATOM 1293 C C . TRP A 1 166 ? -4.941 6.808 -13.048 1.00 91.50 166 TRP A C 1
ATOM 1295 O O . TRP A 1 166 ? -3.869 6.797 -13.645 1.00 91.50 166 TRP A O 1
ATOM 1305 N N . TYR A 1 167 ? -5.379 5.753 -12.351 1.00 90.56 167 TYR A N 1
ATOM 1306 C CA . TYR A 1 167 ? -4.596 4.523 -12.250 1.00 90.56 167 TYR A CA 1
ATOM 1307 C C . TYR A 1 167 ? -4.372 3.866 -13.617 1.00 90.56 167 TYR A C 1
ATOM 1309 O O . TYR A 1 167 ? -3.274 3.387 -13.870 1.00 90.56 167 TYR A O 1
ATOM 1317 N N . GLY A 1 168 ? -5.374 3.878 -14.504 1.00 90.25 168 GLY A N 1
ATOM 1318 C CA . GLY A 1 168 ? -5.243 3.378 -15.876 1.00 90.25 168 GLY A CA 1
ATOM 1319 C C . GLY A 1 168 ? -4.146 4.098 -16.658 1.00 90.25 168 GLY A C 1
ATOM 1320 O O . GLY A 1 168 ? -3.271 3.443 -17.216 1.00 90.25 168 GLY A O 1
ATOM 1321 N N . LYS A 1 169 ? -4.111 5.435 -16.589 1.00 90.31 169 LYS A N 1
ATOM 1322 C CA . LYS A 1 169 ? -3.088 6.265 -17.251 1.00 90.31 169 LYS A CA 1
ATOM 1323 C C . LYS A 1 169 ? -1.655 5.964 -16.809 1.00 90.31 169 LYS A C 1
ATOM 1325 O O . LYS A 1 169 ? -0.728 6.229 -17.566 1.00 90.31 169 LYS A O 1
ATOM 1330 N N . LEU A 1 170 ? -1.451 5.410 -15.609 1.00 89.62 170 LEU A N 1
ATOM 1331 C CA . LEU A 1 170 ? -0.116 5.003 -15.148 1.00 89.62 170 LEU A CA 1
ATOM 1332 C C . LEU A 1 170 ? 0.457 3.815 -15.932 1.00 89.62 170 LEU A C 1
ATOM 1334 O O . LEU A 1 170 ? 1.667 3.586 -15.886 1.00 89.62 170 LEU A O 1
ATOM 1338 N N . TRP A 1 171 ? -0.403 3.056 -16.610 1.00 87.44 171 TRP A N 1
ATOM 1339 C CA . TRP A 1 171 ? -0.063 1.826 -17.325 1.00 87.44 171 TRP A CA 1
ATOM 1340 C C . TRP A 1 171 ? -0.407 1.892 -18.817 1.00 87.44 171 TRP A C 1
ATOM 1342 O O . TRP A 1 171 ? -0.259 0.899 -19.524 1.00 87.44 171 TRP A O 1
ATOM 1352 N N . GLU A 1 172 ? -0.880 3.040 -19.304 1.00 84.94 172 GLU A N 1
ATOM 1353 C CA . GLU A 1 172 ? -1.023 3.291 -20.734 1.00 84.94 172 GLU A CA 1
ATOM 1354 C C . GLU A 1 172 ? 0.380 3.420 -21.344 1.00 84.94 172 GLU A C 1
ATOM 1356 O O . GLU A 1 172 ? 1.107 4.374 -21.059 1.00 84.94 172 GLU A O 1
ATOM 1361 N N . ASP A 1 173 ? 0.776 2.439 -22.162 1.00 59.53 173 ASP A N 1
ATOM 1362 C CA . ASP A 1 173 ? 2.030 2.485 -22.915 1.00 59.53 173 ASP A CA 1
ATOM 1363 C C . ASP A 1 173 ? 2.066 3.748 -23.782 1.00 59.53 173 ASP A C 1
ATOM 1365 O O . ASP A 1 173 ? 1.320 3.873 -24.756 1.00 59.53 173 ASP A O 1
ATOM 1369 N N . LYS A 1 174 ? 2.979 4.668 -23.459 1.00 53.78 174 LYS A N 1
ATOM 1370 C CA . LYS A 1 174 ? 3.341 5.775 -24.357 1.00 53.78 174 LYS A CA 1
ATOM 1371 C C . LYS A 1 174 ? 4.294 5.342 -25.480 1.00 53.78 174 LYS A C 1
ATOM 1373 O O . LYS A 1 174 ? 4.544 6.138 -26.375 1.00 53.78 174 LYS A O 1
ATOM 1378 N N . ASP A 1 175 ? 4.751 4.087 -25.446 1.00 45.25 175 ASP A N 1
ATOM 1379 C CA . ASP A 1 175 ? 5.673 3.466 -26.406 1.00 45.25 175 ASP A CA 1
ATOM 1380 C C . ASP A 1 175 ? 4.989 2.387 -27.273 1.00 45.25 175 ASP A C 1
ATOM 1382 O O . ASP A 1 175 ? 5.622 1.420 -27.702 1.00 45.25 175 ASP A O 1
ATOM 1386 N N . LYS A 1 176 ? 3.685 2.523 -27.556 1.00 34.91 176 LYS A N 1
ATOM 1387 C CA . LYS A 1 176 ? 3.124 1.853 -28.737 1.00 34.91 176 LYS A CA 1
ATOM 1388 C C . LYS A 1 176 ? 3.547 2.654 -29.978 1.00 34.91 176 LYS A C 1
ATOM 1390 O O . LYS A 1 176 ? 3.235 3.844 -30.011 1.00 34.91 176 LYS A O 1
ATOM 1395 N N . PRO A 1 177 ? 4.271 2.043 -30.936 1.00 42.06 177 PRO A N 1
ATOM 1396 C CA . PRO A 1 177 ? 4.693 2.715 -32.164 1.00 42.06 177 PRO A CA 1
ATOM 1397 C C . PRO A 1 177 ? 3.507 3.187 -33.010 1.00 42.06 177 PRO A C 1
ATOM 1399 O O . PRO A 1 177 ? 2.420 2.566 -32.916 1.00 42.06 177 PRO A O 1
#

InterPro domains:
  IPR002104 Integrase, catalytic domain [PF00589] (47-159)
  IPR002104 Integrase, catalytic domain [PS51898] (1-168)
  IPR011010 DNA breaking-rejoining enzyme, catalytic core [SSF56349] (40-167)
  IPR013762 Integrase-like, catalytic domain superfamily [G3DSA:1.10.443.10] (8-173)
  IPR026870 Zinc-ribbon domain [PF13240] (13-34)

Radius of gyration: 22.1 Å; chains: 1; bounding box: 45×45×70 Å

pLDDT: mean 79.59, std 15.57, range [31.5, 96.19]

Foldseek 3Di:
DKDWDQDWDWWWAAPPPRATDDPPDQAGPPPRDGGPDTDTDTDRPTPIADADDDPVVVVVLVVCVVVVQWDADPNDTDSHPDDQVRQFVVQQVVCVVVVNDWDQDPVPRDTDTDGPVVVLVVVLVLQCVQDVDPVSVVLNCSVSVDDDDDDDPDDDPDDPVNSNVSVVSSPPDPPPD

Secondary structure (DSSP, 8-state):
-EEEEEEEEEEEE-TTT--EE-TT-SB-TTT--B-SS-EEEEEEEEEEEE----HHHHHHHHHHHHTT--EEETTEEES----HHHHHHHHHHHHHHTT--PEEPTTT--EE---HHHHHHHHHHHHHHH--SHHHHHHHHHHHT---S-S--------HHHHHHHHHHTSS-TT--